Protein AF-A0A540V321-F1 (afdb_monomer)

Mean predicted aligned error: 10.62 Å

Nearest PDB structures (foldseek):
  1rr7-assembly1_A  TM=7.267E-01  e=4.655E-02  Muvirus mu
  2r0q-assembly1_F  TM=6.798E-01  e=1.947E+00  Staphylococcus aureus
  7fby-assembly1_A  TM=6.230E-01  e=6.330E+00  Pyrococcus horikoshii OT3
  6zxh-assembly1_Z  TM=4.979E-01  e=5.552E+00  Homo sapiens

Radius of gyration: 14.92 Å; Cα contacts (8 Å, |Δi|>4): 18; chains: 1; bounding box: 25×28×42 Å

pLDDT: mean 75.98, std 18.92, range [40.53, 95.0]

Secondary structure (DSSP, 8-state):
-------S----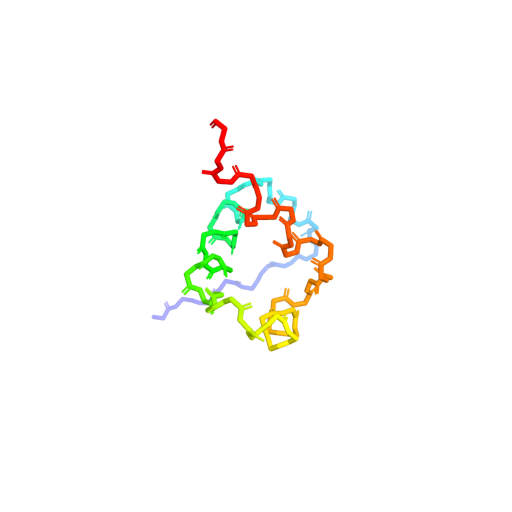--SHHHHHHHHHHHHH--SS-HHHHHHHHT--HHHHHHHHHTT--

InterPro domains:
  IPR009057 Homedomain-like superfamily [SSF46689] (3-54)
  IPR014875 Mor transcription activator [PF08765] (2-54)

Organism: NCBI:txid1335746

Structure (mmCIF, N/CA/C/O backbone):
data_AF-A0A540V321-F1
#
_entry.id   AF-A0A540V321-F1
#
loop_
_atom_site.group_PDB
_atom_site.id
_atom_site.type_symbol
_atom_site.label_atom_id
_atom_site.label_alt_id
_atom_site.label_comp_id
_atom_site.label_asym_id
_atom_site.label_entity_id
_atom_site.label_seq_id
_atom_site.pdbx_PDB_ins_code
_atom_site.Cartn_x
_atom_site.Cartn_y
_atom_site.Cartn_z
_atom_site.occupancy
_atom_site.B_iso_or_equiv
_atom_site.auth_seq_id
_atom_site.auth_comp_id
_atom_site.auth_asym_id
_atom_site.auth_atom_id
_atom_site.pdbx_PDB_model_num
ATOM 1 N N . ASN A 1 1 ? -8.627 -3.092 -32.778 1.00 45.34 1 ASN A N 1
ATOM 2 C CA . ASN A 1 1 ? -8.831 -4.549 -32.888 1.00 45.34 1 ASN A CA 1
ATOM 3 C C . ASN A 1 1 ? -7.483 -5.241 -32.700 1.00 45.34 1 ASN A C 1
ATOM 5 O O . ASN A 1 1 ? -6.698 -5.197 -33.634 1.00 45.34 1 ASN A O 1
ATOM 9 N N . MET A 1 2 ? -7.166 -5.796 -31.522 1.00 40.53 2 MET A N 1
ATOM 10 C CA . MET A 1 2 ? -6.087 -6.794 -31.401 1.00 40.53 2 MET A CA 1
ATOM 11 C C . MET A 1 2 ? -6.231 -7.599 -30.101 1.00 40.53 2 MET A C 1
ATOM 13 O O . MET A 1 2 ? -6.063 -7.071 -29.006 1.00 40.53 2 MET A O 1
ATOM 17 N N . GLN A 1 3 ? -6.602 -8.870 -30.258 1.00 66.25 3 GLN A N 1
ATOM 18 C CA . GLN A 1 3 ? -6.619 -9.916 -29.234 1.00 66.25 3 GLN A CA 1
ATOM 19 C C . GLN A 1 3 ? -5.268 -10.642 -29.267 1.00 66.25 3 GLN A C 1
ATOM 21 O O . GLN A 1 3 ? -4.786 -10.973 -30.348 1.00 66.25 3 GLN A O 1
ATOM 26 N N . LEU A 1 4 ? -4.677 -10.917 -28.104 1.00 48.53 4 LEU A N 1
ATOM 27 C CA . LEU A 1 4 ? -3.488 -11.763 -27.971 1.00 48.53 4 LEU A CA 1
ATOM 28 C C . LEU A 1 4 ? -3.775 -12.861 -26.942 1.00 48.53 4 LEU A C 1
ATOM 30 O O . LEU A 1 4 ? -3.568 -12.692 -25.745 1.00 48.53 4 LEU A O 1
ATOM 34 N N . SER A 1 5 ? -4.280 -13.987 -27.446 1.00 58.88 5 SER A N 1
ATOM 35 C CA . SER A 1 5 ? -4.509 -15.229 -26.703 1.00 58.88 5 SER A CA 1
ATOM 36 C C . SER A 1 5 ? -3.380 -16.214 -27.005 1.00 58.88 5 SER A C 1
ATOM 38 O O . SER A 1 5 ? -3.404 -16.852 -28.050 1.00 58.88 5 SER A O 1
ATOM 40 N N . TRP A 1 6 ? -2.378 -16.324 -26.132 1.00 49.53 6 TRP A N 1
ATOM 41 C CA . TRP A 1 6 ? -1.333 -17.365 -26.147 1.00 49.53 6 TRP A CA 1
ATOM 42 C C . TRP A 1 6 ? -1.083 -17.682 -24.656 1.00 49.53 6 TRP A C 1
ATOM 44 O O . TRP A 1 6 ? -0.807 -16.771 -23.887 1.00 49.53 6 TRP A O 1
ATOM 54 N N . GLY A 1 7 ? -1.322 -18.869 -24.097 1.00 42.31 7 GLY A N 1
ATOM 55 C CA . GLY A 1 7 ? -0.840 -20.179 -24.518 1.00 42.31 7 GLY A CA 1
ATOM 56 C C . GLY A 1 7 ? 0.149 -20.694 -23.458 1.00 42.31 7 GLY A C 1
ATOM 57 O O . GLY A 1 7 ? 1.335 -20.421 -23.553 1.00 42.31 7 GLY A O 1
ATOM 58 N N . GLY A 1 8 ? -0.343 -21.373 -22.414 1.00 53.25 8 GLY A N 1
ATOM 59 C CA . GLY A 1 8 ? 0.364 -22.424 -21.654 1.00 53.25 8 GLY A CA 1
ATOM 60 C C . GLY A 1 8 ? 1.764 -22.207 -21.046 1.00 53.25 8 GLY A C 1
ATOM 61 O O . GLY A 1 8 ? 2.331 -23.186 -20.571 1.00 53.25 8 GLY A O 1
ATOM 62 N N . ALA A 1 9 ? 2.340 -21.005 -21.009 1.00 44.56 9 ALA A N 1
ATOM 63 C CA . ALA A 1 9 ? 3.632 -20.750 -20.370 1.00 44.56 9 ALA A CA 1
ATOM 64 C C . ALA A 1 9 ? 3.432 -19.910 -19.108 1.00 44.56 9 ALA A C 1
ATOM 66 O O . ALA A 1 9 ? 2.855 -18.824 -19.147 1.00 44.56 9 ALA A O 1
ATOM 67 N N . ARG A 1 10 ? 3.898 -20.421 -17.966 1.00 48.81 10 ARG A N 1
ATOM 68 C CA . ARG A 1 10 ? 3.887 -19.727 -16.675 1.00 48.81 10 ARG A CA 1
ATOM 69 C C . ARG A 1 10 ? 4.811 -18.510 -16.791 1.00 48.81 10 ARG A C 1
ATOM 71 O O . ARG A 1 10 ? 6.006 -18.610 -16.535 1.00 48.81 10 ARG A O 1
ATOM 78 N N . LEU A 1 11 ? 4.247 -17.396 -17.258 1.00 51.62 11 LEU A N 1
ATOM 79 C CA . LEU A 1 11 ? 4.897 -16.103 -17.449 1.00 51.62 11 LEU A CA 1
ATOM 80 C C . LEU A 1 11 ? 5.486 -15.671 -16.105 1.00 51.62 11 LEU A C 1
ATOM 82 O O . LEU A 1 11 ? 4.797 -15.157 -15.225 1.00 51.62 11 LEU A O 1
ATOM 86 N N . TYR A 1 12 ? 6.773 -15.943 -15.911 1.00 48.69 12 TYR A N 1
ATOM 87 C CA . TYR A 1 12 ? 7.523 -15.333 -14.833 1.00 48.69 12 TYR A CA 1
ATOM 88 C C . TYR A 1 12 ? 7.753 -13.879 -15.246 1.00 48.69 12 TYR A C 1
ATOM 90 O O . TYR A 1 12 ? 8.631 -13.593 -16.054 1.00 48.69 12 TYR A O 1
ATOM 98 N N . ILE A 1 13 ? 6.910 -12.976 -14.739 1.00 52.19 13 ILE A N 1
ATOM 99 C CA . ILE A 1 13 ? 7.089 -11.524 -14.838 1.00 52.19 13 ILE A CA 1
ATOM 100 C C . ILE A 1 13 ? 7.793 -11.081 -13.549 1.00 52.19 13 ILE A C 1
ATOM 102 O O . ILE A 1 13 ? 7.135 -10.895 -12.518 1.00 52.19 13 ILE A O 1
ATOM 106 N N . PRO A 1 14 ? 9.131 -10.953 -13.521 1.00 53.69 14 PRO A N 1
ATOM 107 C CA . PRO A 1 14 ? 9.793 -10.433 -12.345 1.00 53.69 14 PRO A CA 1
ATOM 108 C C . PRO A 1 14 ? 9.621 -8.912 -12.244 1.00 53.69 14 PRO A C 1
ATOM 110 O O . PRO A 1 14 ? 10.045 -8.130 -13.088 1.00 53.69 14 PRO A O 1
ATOM 113 N N . CYS A 1 15 ? 9.074 -8.518 -11.097 1.00 50.84 15 CYS A N 1
ATOM 114 C CA . CYS A 1 15 ? 9.390 -7.313 -10.327 1.00 50.84 15 CYS A CA 1
ATOM 115 C C . CYS A 1 15 ? 8.848 -5.934 -10.753 1.00 50.84 15 CYS A C 1
ATOM 117 O O . CYS A 1 15 ? 8.776 -5.075 -9.874 1.00 50.84 15 CYS A O 1
ATOM 119 N N . LYS A 1 16 ? 8.377 -5.689 -11.985 1.00 52.44 16 LYS A N 1
ATOM 120 C CA . LYS A 1 16 ? 7.734 -4.383 -12.288 1.00 52.44 16 LYS A CA 1
ATOM 121 C C . LYS A 1 16 ? 6.367 -4.214 -11.618 1.00 52.44 16 LYS A C 1
ATOM 123 O O . LYS A 1 16 ? 6.092 -3.156 -11.055 1.00 52.44 16 LYS A O 1
ATOM 128 N N . ASP A 1 17 ? 5.562 -5.271 -11.568 1.00 66.50 17 ASP A N 1
ATOM 129 C CA . ASP A 1 17 ? 4.238 -5.216 -10.941 1.00 66.50 17 ASP A CA 1
ATOM 130 C C . ASP A 1 17 ? 4.286 -4.992 -9.434 1.00 66.50 17 ASP A C 1
ATOM 132 O O . ASP A 1 17 ? 3.353 -4.431 -8.877 1.00 66.50 17 ASP A O 1
ATOM 136 N N . ARG A 1 18 ? 5.365 -5.385 -8.743 1.00 78.56 18 ARG A N 1
ATOM 1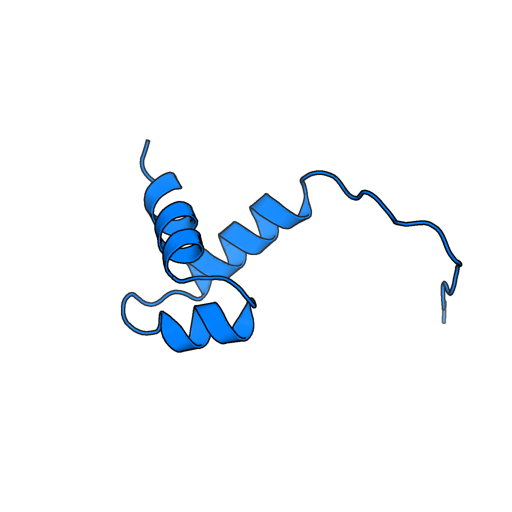37 C CA . ARG A 1 18 ? 5.424 -5.232 -7.281 1.00 78.56 18 ARG A CA 1
ATOM 138 C C . ARG A 1 18 ? 5.509 -3.773 -6.874 1.00 78.56 18 ARG A C 1
ATOM 140 O O . ARG A 1 18 ? 4.736 -3.365 -6.023 1.00 78.56 18 ARG A O 1
ATOM 147 N N . ALA A 1 19 ? 6.391 -2.990 -7.493 1.00 81.75 19 ALA A N 1
ATOM 148 C CA . ALA A 1 19 ? 6.509 -1.571 -7.172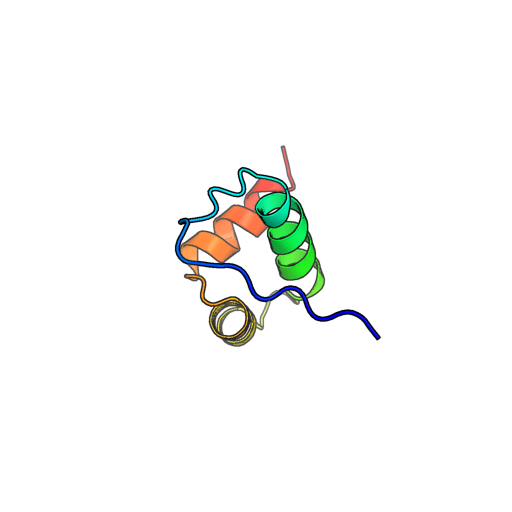 1.00 81.75 19 ALA A CA 1
ATOM 149 C C . ALA A 1 19 ? 5.220 -0.807 -7.517 1.00 81.75 19 ALA A C 1
ATOM 151 O O . ALA A 1 19 ? 4.750 -0.012 -6.706 1.00 81.75 19 ALA A O 1
ATOM 152 N N . ALA A 1 20 ? 4.616 -1.099 -8.675 1.00 83.12 20 ALA A N 1
ATOM 153 C CA . ALA A 1 20 ? 3.359 -0.487 -9.102 1.00 83.12 20 ALA A CA 1
ATOM 154 C C . ALA A 1 20 ? 2.181 -0.878 -8.194 1.00 83.12 20 ALA A C 1
ATOM 156 O O . ALA A 1 20 ? 1.440 -0.012 -7.736 1.00 83.12 20 ALA A O 1
ATOM 157 N N . ARG A 1 21 ? 2.048 -2.168 -7.866 1.00 85.50 21 ARG A N 1
ATOM 158 C CA . ARG A 1 21 ? 1.044 -2.673 -6.922 1.00 85.50 21 ARG A CA 1
ATOM 159 C C . ARG A 1 21 ? 1.238 -2.060 -5.542 1.00 85.50 21 ARG A C 1
ATOM 161 O O . ARG A 1 21 ? 0.280 -1.601 -4.940 1.00 85.50 21 ARG A O 1
ATOM 168 N N . ASP A 1 22 ? 2.468 -2.028 -5.042 1.00 89.25 22 ASP A N 1
ATOM 169 C CA . ASP A 1 22 ? 2.779 -1.475 -3.728 1.00 89.25 22 ASP A CA 1
ATOM 170 C C . ASP A 1 22 ? 2.504 0.043 -3.693 1.00 89.25 22 ASP A C 1
ATOM 172 O O . ASP A 1 22 ? 2.003 0.548 -2.692 1.00 89.25 22 ASP A O 1
ATOM 176 N N . ALA A 1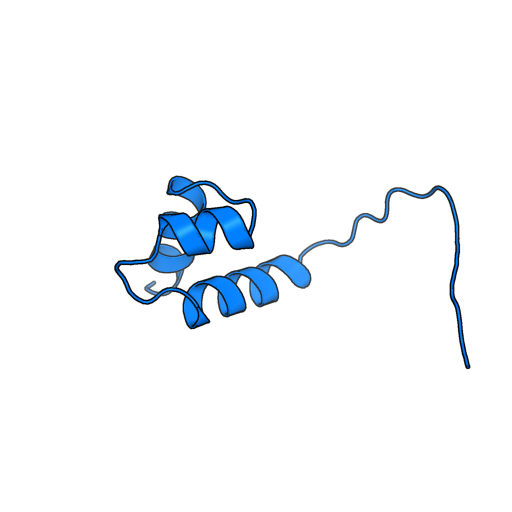 23 ? 2.754 0.776 -4.785 1.00 87.25 23 ALA A N 1
ATOM 177 C CA . ALA A 1 23 ? 2.365 2.181 -4.920 1.00 87.25 23 ALA A CA 1
ATOM 178 C C . ALA A 1 23 ? 0.837 2.368 -4.941 1.00 87.25 23 ALA A C 1
ATOM 180 O O . ALA A 1 23 ? 0.328 3.240 -4.241 1.00 87.25 23 ALA A O 1
ATOM 181 N N . ALA A 1 24 ? 0.102 1.523 -5.671 1.00 88.56 24 ALA A N 1
ATOM 182 C CA . ALA A 1 24 ? -1.360 1.545 -5.692 1.00 88.56 24 ALA A CA 1
ATOM 183 C C . ALA A 1 24 ? -1.957 1.244 -4.307 1.00 88.56 24 ALA A C 1
ATOM 185 O O . ALA A 1 24 ? -2.822 1.975 -3.837 1.00 88.56 24 ALA A O 1
ATOM 186 N N . ILE A 1 25 ? -1.432 0.231 -3.609 1.00 90.19 25 ILE A N 1
ATOM 187 C CA . ILE A 1 25 ? -1.825 -0.112 -2.235 1.00 90.19 25 ILE A CA 1
ATOM 188 C C . ILE A 1 25 ? -1.589 1.071 -1.287 1.00 90.19 25 ILE A C 1
ATOM 190 O O . ILE A 1 25 ? -2.438 1.353 -0.446 1.00 90.19 25 ILE A O 1
ATOM 194 N N . ARG A 1 26 ? -0.459 1.783 -1.418 1.00 89.19 26 ARG A N 1
ATOM 195 C CA . ARG A 1 26 ? -0.168 2.979 -0.607 1.00 89.19 26 ARG A CA 1
ATOM 196 C C . ARG A 1 26 ? -1.124 4.129 -0.908 1.00 89.19 26 ARG A C 1
ATOM 198 O O . ARG A 1 26 ? -1.582 4.769 0.028 1.00 89.19 26 ARG A O 1
ATOM 205 N N . ALA A 1 27 ? -1.423 4.377 -2.181 1.00 89.75 27 ALA A N 1
ATOM 206 C CA . ALA A 1 27 ? -2.350 5.431 -2.588 1.00 89.75 27 ALA A CA 1
ATOM 207 C C . ALA A 1 27 ? -3.787 5.165 -2.108 1.00 89.75 27 ALA A C 1
ATOM 209 O O . ALA A 1 27 ? -4.529 6.096 -1.815 1.00 89.75 27 ALA A O 1
ATOM 210 N N . GLU A 1 28 ? -4.177 3.895 -2.017 1.00 90.50 28 GLU A N 1
ATOM 211 C CA . GLU A 1 28 ? -5.521 3.486 -1.613 1.00 90.50 28 GLU A CA 1
ATOM 212 C C . GLU A 1 28 ? -5.696 3.365 -0.089 1.00 90.50 28 GLU A C 1
ATOM 214 O O . GLU A 1 28 ? -6.815 3.403 0.428 1.00 90.50 28 GLU A O 1
ATOM 219 N N . PHE A 1 29 ? -4.603 3.206 0.654 1.00 92.44 29 PHE A N 1
ATOM 220 C CA . PHE A 1 29 ? -4.643 3.053 2.101 1.00 92.44 29 PHE A CA 1
ATOM 221 C C . PHE A 1 29 ? -4.845 4.399 2.812 1.00 92.44 29 PHE A C 1
ATOM 223 O O . PHE A 1 29 ? -4.005 5.289 2.748 1.00 92.44 29 PHE A O 1
ATOM 230 N N . THR A 1 30 ? -5.939 4.524 3.568 1.00 90.75 30 THR A N 1
ATOM 231 C CA . THR A 1 30 ? -6.328 5.749 4.297 1.00 90.75 30 THR A CA 1
ATOM 232 C C . THR A 1 30 ? -5.993 5.705 5.792 1.00 90.75 30 THR A C 1
ATOM 234 O O . THR A 1 30 ? -6.380 6.592 6.549 1.00 90.75 30 THR A O 1
ATOM 237 N N . GLY A 1 31 ? -5.313 4.654 6.265 1.00 87.38 31 GLY A N 1
ATOM 238 C CA . GLY A 1 31 ? -4.984 4.454 7.683 1.00 87.38 31 GLY A CA 1
ATOM 239 C C . GLY A 1 31 ? -5.974 3.568 8.443 1.00 87.38 31 GLY A C 1
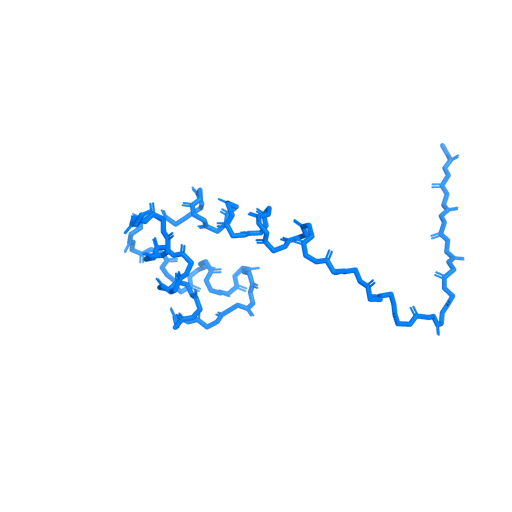ATOM 240 O O . GLY A 1 31 ? -5.581 2.872 9.378 1.00 87.38 31 GLY A O 1
ATOM 241 N N . ARG A 1 32 ? -7.251 3.540 8.036 1.00 91.31 32 ARG A N 1
ATOM 242 C CA . ARG A 1 32 ? -8.314 2.775 8.726 1.00 91.31 32 ARG A CA 1
ATOM 243 C C . ARG A 1 32 ? -8.971 1.693 7.864 1.00 91.31 32 ARG A C 1
ATOM 245 O O . ARG A 1 32 ? -9.575 0.784 8.419 1.00 91.31 32 ARG A O 1
ATOM 252 N N . ASN A 1 33 ? -8.782 1.720 6.546 1.00 95.00 33 ASN A N 1
ATOM 253 C CA . ASN A 1 33 ? -9.406 0.805 5.578 1.00 95.00 33 ASN A CA 1
ATOM 254 C C . ASN A 1 33 ? -8.582 -0.468 5.283 1.00 95.00 33 ASN A C 1
ATOM 256 O O . ASN A 1 33 ? -8.589 -0.986 4.168 1.00 95.00 33 ASN A O 1
ATOM 260 N N . HIS A 1 34 ? -7.842 -0.988 6.266 1.00 93.62 34 HIS A N 1
ATOM 261 C CA . HIS A 1 34 ? -6.926 -2.117 6.055 1.00 93.62 34 HIS A CA 1
ATOM 262 C C . HIS A 1 34 ? -7.632 -3.373 5.523 1.00 93.62 34 HIS A C 1
ATOM 264 O O . HIS A 1 34 ? -7.074 -4.047 4.663 1.00 93.62 34 HIS A O 1
ATOM 270 N N . ASP A 1 35 ? -8.835 -3.690 6.009 1.00 93.69 35 ASP A N 1
ATOM 271 C CA . ASP A 1 35 ? -9.581 -4.890 5.613 1.00 93.69 35 ASP A CA 1
ATOM 272 C C . ASP A 1 35 ? -10.045 -4.789 4.156 1.00 93.69 35 ASP A C 1
ATOM 274 O O . ASP A 1 35 ? -9.885 -5.731 3.378 1.00 93.69 35 ASP A O 1
ATOM 278 N N . GLU A 1 36 ? -10.526 -3.612 3.753 1.00 94.31 36 GLU A N 1
ATOM 279 C CA . GLU A 1 36 ? -10.935 -3.336 2.376 1.00 94.31 36 GLU A CA 1
ATOM 280 C C . GLU A 1 36 ? -9.756 -3.420 1.407 1.00 94.31 36 GLU A C 1
ATOM 282 O O . GLU A 1 36 ? -9.844 -4.112 0.393 1.00 94.31 36 GLU A O 1
ATOM 287 N N . VAL A 1 37 ? -8.631 -2.782 1.745 1.00 92.69 37 VAL A N 1
ATOM 288 C CA . VAL A 1 37 ? -7.418 -2.804 0.915 1.00 92.69 37 VAL A CA 1
ATOM 289 C C . VAL A 1 37 ? -6.856 -4.225 0.818 1.00 92.69 37 VAL A C 1
ATOM 291 O O . VAL A 1 37 ? -6.515 -4.687 -0.270 1.00 92.69 37 VAL A O 1
ATOM 294 N N . CYS A 1 38 ? -6.810 -4.966 1.930 1.00 91.88 38 CYS A N 1
ATOM 295 C CA . CYS A 1 38 ? -6.364 -6.361 1.934 1.00 91.88 38 CYS A CA 1
ATOM 296 C C . CYS A 1 38 ? -7.244 -7.242 1.045 1.00 91.88 38 CYS A C 1
ATOM 298 O O . CYS A 1 38 ? -6.724 -8.027 0.253 1.00 91.88 38 CYS A O 1
ATOM 300 N N . ARG A 1 39 ? -8.568 -7.082 1.132 1.00 92.94 39 ARG A N 1
ATOM 301 C CA . ARG A 1 39 ? -9.525 -7.830 0.314 1.00 92.94 39 ARG A CA 1
ATOM 302 C C . ARG A 1 39 ? -9.426 -7.465 -1.165 1.00 92.94 39 ARG A C 1
ATOM 304 O O . ARG A 1 39 ? -9.454 -8.364 -1.999 1.00 92.94 39 ARG A O 1
ATOM 311 N N . ARG A 1 40 ? -9.285 -6.176 -1.493 1.00 88.88 40 ARG A N 1
ATOM 312 C CA . ARG A 1 40 ? -9.194 -5.695 -2.881 1.00 88.88 40 ARG A CA 1
ATOM 313 C C . ARG A 1 40 ? -7.921 -6.173 -3.572 1.00 88.88 40 ARG A C 1
ATOM 315 O O . ARG A 1 40 ? -7.972 -6.570 -4.730 1.00 88.88 40 ARG A O 1
ATOM 322 N N . HIS A 1 41 ? -6.801 -6.180 -2.852 1.00 86.62 41 HIS A N 1
ATOM 323 C CA . HIS A 1 41 ? -5.494 -6.569 -3.392 1.00 86.62 41 HIS A CA 1
ATOM 324 C C . HIS A 1 41 ? -5.124 -8.036 -3.125 1.00 86.62 41 HIS A C 1
ATOM 326 O O . HIS A 1 41 ? -4.062 -8.484 -3.554 1.00 86.62 41 HIS A O 1
ATOM 332 N N . GLY A 1 42 ? -5.971 -8.793 -2.420 1.00 89.50 42 GLY A N 1
ATOM 333 C CA . GLY A 1 42 ? -5.727 -10.201 -2.087 1.00 89.50 42 GLY A CA 1
ATOM 334 C C . GLY A 1 42 ? -4.487 -10.417 -1.214 1.00 89.50 42 GLY A C 1
ATOM 335 O O . GLY A 1 42 ? -3.785 -11.417 -1.365 1.00 89.50 42 GLY A O 1
ATOM 336 N N . ILE A 1 43 ? -4.175 -9.466 -0.33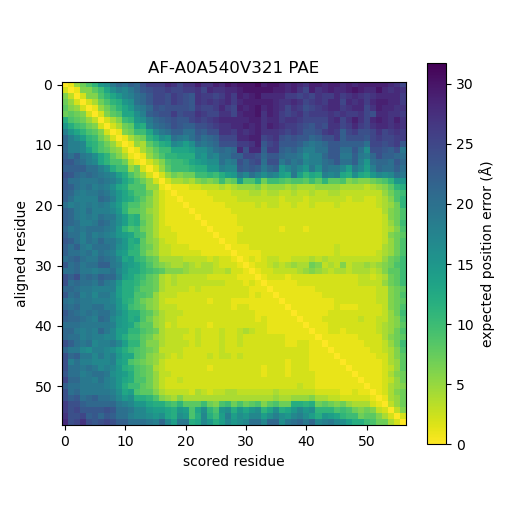1 1.00 90.69 43 ILE A N 1
ATOM 337 C CA . ILE A 1 43 ? -2.979 -9.495 0.520 1.00 90.69 43 ILE A CA 1
ATOM 338 C C . ILE A 1 43 ? -3.333 -9.627 1.997 1.00 90.69 43 ILE A C 1
ATOM 340 O O . ILE A 1 43 ? -4.422 -9.281 2.440 1.00 90.69 43 ILE A O 1
ATOM 344 N N . SER A 1 44 ? -2.370 -10.097 2.788 1.00 93.31 44 SER A N 1
ATOM 345 C CA . SER A 1 44 ? -2.509 -10.135 4.244 1.00 93.31 44 SER A CA 1
ATOM 346 C C . SER A 1 44 ? -2.256 -8.761 4.877 1.00 93.31 44 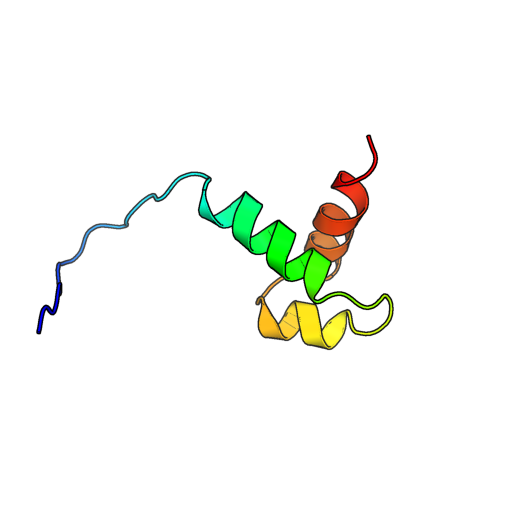SER A C 1
ATOM 348 O O . SER A 1 44 ? -1.460 -7.969 4.363 1.00 93.31 44 SER A O 1
ATOM 350 N N . ARG A 1 45 ? -2.812 -8.529 6.075 1.00 91.44 45 ARG A N 1
ATOM 351 C CA . ARG A 1 45 ? -2.490 -7.352 6.909 1.00 91.44 45 ARG A CA 1
ATOM 352 C C . ARG A 1 45 ? -0.986 -7.188 7.143 1.00 91.44 45 ARG A C 1
ATOM 354 O O . ARG A 1 45 ? -0.464 -6.082 7.081 1.00 91.44 45 ARG A O 1
ATOM 361 N N . ARG A 1 46 ? -0.262 -8.291 7.351 1.00 92.81 46 ARG A N 1
ATOM 362 C CA . ARG A 1 46 ? 1.202 -8.274 7.505 1.00 92.81 46 ARG A CA 1
ATOM 363 C C . ARG A 1 46 ? 1.897 -7.738 6.251 1.00 92.81 46 ARG A C 1
ATOM 365 O O . ARG A 1 46 ? 2.844 -6.962 6.355 1.00 92.81 46 ARG A O 1
ATOM 372 N N . THR A 1 47 ? 1.431 -8.142 5.071 1.00 91.56 47 THR A N 1
ATOM 373 C CA . THR A 1 47 ? 1.942 -7.647 3.788 1.00 91.56 47 THR A CA 1
ATOM 374 C C . THR A 1 47 ? 1.648 -6.160 3.618 1.00 91.56 47 THR A C 1
ATOM 376 O O . THR A 1 47 ? 2.554 -5.424 3.236 1.00 91.56 47 THR A O 1
ATOM 379 N N . LEU A 1 48 ? 0.433 -5.718 3.961 1.00 91.19 48 LEU A N 1
ATOM 380 C CA . LEU A 1 48 ? 0.037 -4.308 3.935 1.00 91.19 48 LEU A CA 1
ATOM 381 C C . LEU A 1 48 ? 0.968 -3.450 4.808 1.00 91.19 48 LEU A C 1
ATOM 383 O O . LEU A 1 48 ? 1.565 -2.499 4.310 1.00 91.19 48 LEU A O 1
ATOM 387 N N . TYR A 1 49 ? 1.188 -3.832 6.070 1.00 91.62 49 TYR A N 1
ATOM 388 C CA . TYR A 1 49 ? 2.099 -3.101 6.960 1.00 91.62 49 TYR A CA 1
ATOM 389 C C . TYR A 1 49 ? 3.542 -3.084 6.464 1.00 91.62 49 TYR A C 1
ATOM 391 O O . TYR A 1 49 ? 4.215 -2.069 6.603 1.00 91.62 49 TYR A O 1
ATOM 399 N N . ARG A 1 50 ? 4.023 -4.168 5.844 1.00 90.69 50 ARG A N 1
ATOM 400 C CA . ARG A 1 50 ? 5.364 -4.188 5.245 1.00 90.69 50 ARG A CA 1
ATOM 401 C C . ARG A 1 50 ? 5.485 -3.197 4.085 1.00 90.69 50 ARG A C 1
ATOM 403 O O . ARG A 1 50 ? 6.512 -2.545 3.961 1.00 90.69 50 ARG A O 1
ATOM 410 N N . ILE A 1 51 ? 4.452 -3.092 3.250 1.00 89.56 51 ILE A N 1
ATOM 411 C CA . ILE A 1 51 ? 4.412 -2.170 2.105 1.00 89.56 51 ILE A CA 1
ATOM 412 C C . ILE A 1 51 ? 4.377 -0.712 2.579 1.00 89.56 51 ILE A C 1
ATOM 414 O O . ILE A 1 51 ? 5.075 0.132 2.016 1.00 89.56 51 ILE A O 1
ATOM 418 N N . ILE A 1 52 ? 3.592 -0.417 3.616 1.00 88.25 52 ILE A N 1
ATOM 419 C CA . ILE A 1 52 ? 3.492 0.927 4.199 1.00 88.25 52 ILE A CA 1
ATOM 420 C C . ILE A 1 52 ? 4.788 1.289 4.940 1.00 88.25 52 ILE A C 1
ATOM 422 O O . ILE A 1 52 ? 5.340 2.360 4.717 1.00 88.25 52 ILE A O 1
ATOM 426 N N . GLY A 1 53 ? 5.308 0.385 5.774 1.00 85.25 53 GLY A N 1
ATOM 427 C CA . GLY A 1 53 ? 6.498 0.617 6.597 1.00 85.25 53 GLY A CA 1
ATOM 428 C C . GLY A 1 53 ? 7.812 0.686 5.815 1.00 85.25 53 GLY A C 1
ATOM 429 O O . GLY A 1 53 ? 8.768 1.277 6.295 1.00 85.25 53 GLY A O 1
ATOM 430 N N . SER A 1 54 ? 7.874 0.136 4.597 1.00 72.75 54 SER A N 1
ATOM 431 C CA . SER A 1 54 ? 9.073 0.222 3.753 1.00 72.75 54 SER A CA 1
ATOM 432 C C . SER A 1 54 ? 9.258 1.578 3.058 1.00 72.75 54 SER A C 1
ATOM 434 O O . SER A 1 54 ? 10.215 1.727 2.309 1.00 72.75 54 SER A O 1
ATOM 436 N N . ALA A 1 55 ? 8.329 2.529 3.206 1.00 60.75 55 ALA A N 1
ATOM 437 C CA . ALA A 1 55 ? 8.400 3.844 2.558 1.00 60.75 55 ALA A CA 1
ATOM 438 C C . ALA A 1 55 ? 9.236 4.874 3.347 1.00 60.75 55 ALA A C 1
ATOM 440 O O . ALA A 1 55 ? 9.371 6.013 2.910 1.00 60.75 55 ALA A O 1
ATOM 441 N N . THR A 1 56 ? 9.771 4.496 4.510 1.00 47.06 56 THR A N 1
ATOM 442 C CA . 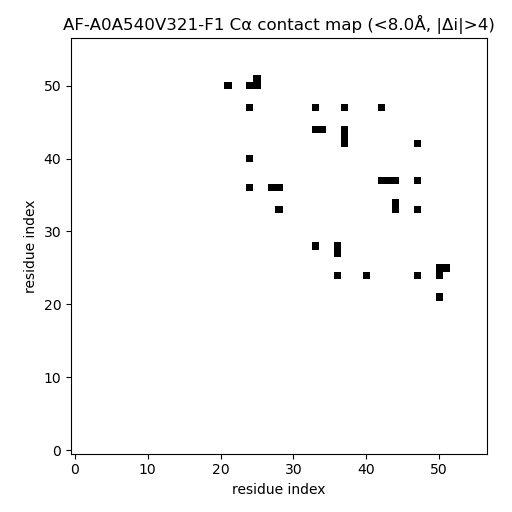THR A 1 56 ? 10.477 5.403 5.424 1.00 47.06 56 THR A CA 1
ATOM 443 C C . THR A 1 56 ? 11.793 4.766 5.868 1.00 47.06 56 THR A C 1
ATOM 445 O O . THR A 1 56 ? 11.914 4.260 6.981 1.00 47.06 56 THR A O 1
ATOM 448 N N . SER A 1 57 ? 12.775 4.705 4.972 1.00 45.06 57 SER A N 1
ATOM 449 C CA . SER A 1 57 ? 14.190 4.444 5.279 1.00 45.06 57 SER A CA 1
ATOM 450 C C . SER A 1 57 ? 15.058 5.096 4.216 1.00 45.06 57 SER A C 1
ATOM 452 O O . SER A 1 57 ? 14.640 5.047 3.037 1.00 45.06 57 SER A O 1
#

S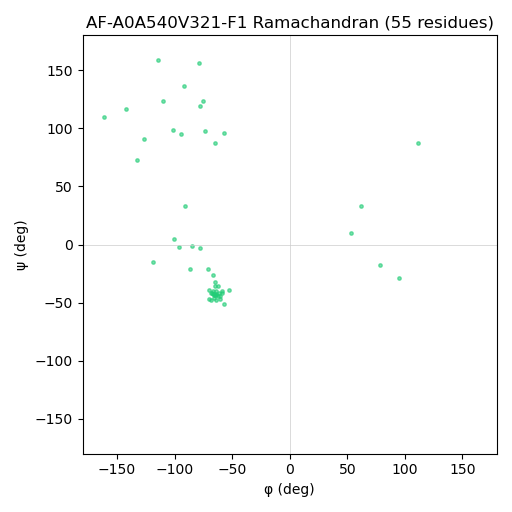equence (57 aa):
NMQLSWGGARLYIPCKDRAARDAAIRAEFTGRNHDEVCRRHGISRRTLYRIIGSATS

Solvent-accessible surface area (backbone atoms only — not comparable to full-atom values): 3882 Å² total; per-residue (Å²): 141,88,87,87,91,82,77,99,64,90,77,81,77,82,64,65,63,54,58,55,49,49,50,52,52,54,75,69,52,77,88,78,49,60,69,60,52,22,64,75,71,75,45,51,70,70,55,51,50,52,56,59,59,67,76,74,126

Foldseek 3Di:
DDDDDDDDDPPPDPDPVVVVLLVVLQVPDPPPCLVVSCVVSVHDSVVSCVSVVVVPD